Protein AF-A0A1G6M969-F1 (afdb_monomer_lite)

Structure (mmCIF, N/CA/C/O backbone):
data_AF-A0A1G6M969-F1
#
_entry.id   AF-A0A1G6M969-F1
#
loop_
_atom_site.group_PDB
_atom_site.id
_atom_site.type_symbol
_atom_site.label_atom_id
_atom_site.label_alt_id
_atom_site.label_comp_id
_atom_site.label_asym_id
_atom_site.label_entity_id
_atom_site.label_seq_id
_atom_site.pdbx_PDB_ins_code
_atom_site.Cartn_x
_atom_site.Cartn_y
_atom_site.Cartn_z
_atom_site.occupancy
_atom_site.B_iso_or_equiv
_atom_site.auth_seq_id
_atom_site.auth_comp_id
_atom_site.auth_asym_id
_atom_site.auth_atom_id
_atom_site.pdbx_PDB_model_num
ATOM 1 N N . MET A 1 1 ? 20.267 -11.641 -9.252 1.00 53.44 1 MET A N 1
ATOM 2 C CA . MET A 1 1 ? 19.571 -11.101 -8.049 1.00 53.44 1 MET A CA 1
ATOM 3 C C . MET A 1 1 ? 18.659 -9.885 -8.291 1.00 53.44 1 MET A C 1
ATOM 5 O O . MET A 1 1 ? 17.741 -9.677 -7.508 1.00 53.44 1 MET A O 1
ATOM 9 N N . ALA A 1 2 ? 18.842 -9.075 -9.343 1.00 57.81 2 ALA A N 1
ATOM 10 C CA . ALA A 1 2 ? 18.042 -7.854 -9.553 1.00 57.81 2 ALA A CA 1
ATOM 11 C C . ALA A 1 2 ? 16.529 -8.095 -9.781 1.00 57.81 2 ALA A C 1
ATOM 13 O O . ALA A 1 2 ? 15.687 -7.279 -9.404 1.00 57.81 2 ALA A O 1
ATOM 14 N N . ILE A 1 3 ? 16.161 -9.238 -10.369 1.00 60.66 3 ILE A N 1
ATOM 15 C CA . ILE A 1 3 ? 14.759 -9.582 -10.654 1.00 60.66 3 ILE A CA 1
ATOM 16 C C . ILE A 1 3 ? 14.008 -9.952 -9.363 1.00 60.66 3 ILE A C 1
ATOM 18 O O . ILE A 1 3 ? 12.882 -9.498 -9.140 1.00 60.66 3 ILE A O 1
ATOM 22 N N . THR A 1 4 ? 14.643 -10.715 -8.466 1.00 64.56 4 THR A N 1
ATOM 23 C CA . THR A 1 4 ? 14.022 -11.168 -7.211 1.00 64.56 4 THR A CA 1
ATOM 24 C C . THR A 1 4 ? 13.780 -10.004 -6.247 1.00 64.56 4 THR A C 1
ATOM 26 O O . THR A 1 4 ? 12.712 -9.927 -5.632 1.00 64.56 4 THR A O 1
ATOM 29 N N . THR A 1 5 ? 14.693 -9.028 -6.180 1.00 73.12 5 THR A N 1
ATOM 30 C CA . THR A 1 5 ? 14.517 -7.812 -5.366 1.00 73.12 5 THR A CA 1
ATOM 31 C C . THR A 1 5 ? 13.415 -6.897 -5.915 1.00 73.12 5 THR A C 1
ATOM 33 O O . THR A 1 5 ? 12.632 -6.356 -5.129 1.00 73.12 5 THR A O 1
ATOM 36 N N . ARG A 1 6 ? 13.262 -6.781 -7.245 1.00 74.38 6 ARG A N 1
ATOM 37 C CA . ARG A 1 6 ? 12.153 -6.042 -7.887 1.00 74.38 6 ARG A CA 1
ATOM 38 C C . ARG A 1 6 ? 10.789 -6.656 -7.564 1.00 74.38 6 ARG A C 1
ATOM 40 O O . ARG A 1 6 ? 9.865 -5.938 -7.172 1.00 74.38 6 ARG A O 1
ATOM 47 N N . ILE A 1 7 ? 10.656 -7.976 -7.702 1.00 80.88 7 ILE A N 1
ATOM 48 C CA . ILE A 1 7 ? 9.411 -8.696 -7.384 1.00 80.88 7 ILE A CA 1
ATOM 49 C C . ILE A 1 7 ? 9.083 -8.555 -5.892 1.00 80.88 7 ILE A C 1
ATOM 51 O O . ILE A 1 7 ? 7.930 -8.288 -5.538 1.00 80.88 7 ILE A O 1
ATOM 55 N N . ARG A 1 8 ? 10.092 -8.664 -5.017 1.00 81.69 8 ARG A N 1
ATOM 56 C CA . ARG A 1 8 ? 9.940 -8.493 -3.564 1.00 81.69 8 ARG A CA 1
ATOM 57 C C . ARG A 1 8 ? 9.423 -7.097 -3.204 1.00 81.69 8 ARG A C 1
ATOM 59 O O . ARG A 1 8 ? 8.425 -7.003 -2.489 1.00 81.69 8 ARG A O 1
ATOM 66 N N . LYS A 1 9 ? 10.017 -6.034 -3.763 1.00 82.38 9 LYS A N 1
ATOM 67 C CA . LYS A 1 9 ? 9.575 -4.639 -3.563 1.00 82.38 9 LYS A CA 1
ATOM 68 C C . LYS A 1 9 ? 8.129 -4.420 -4.033 1.00 82.38 9 LYS A C 1
ATOM 70 O O . LYS A 1 9 ? 7.324 -3.853 -3.297 1.00 82.38 9 LYS A O 1
ATOM 75 N N . LYS A 1 10 ? 7.747 -4.964 -5.200 1.00 85.19 10 LYS A N 1
ATOM 76 C CA . LYS A 1 10 ? 6.359 -4.904 -5.709 1.00 85.19 10 LYS A CA 1
ATOM 77 C C . LYS A 1 10 ? 5.362 -5.593 -4.769 1.00 85.19 10 LYS A C 1
ATOM 79 O O . LYS A 1 10 ? 4.309 -5.029 -4.472 1.00 85.19 10 LYS A O 1
ATOM 84 N N . LYS A 1 11 ? 5.684 -6.799 -4.281 1.00 87.75 11 LYS A N 1
ATOM 85 C CA . LYS A 1 11 ? 4.833 -7.533 -3.324 1.00 87.75 11 LYS A CA 1
ATOM 86 C C . LYS A 1 11 ? 4.697 -6.778 -1.996 1.00 87.75 11 LYS A C 1
ATOM 88 O O . LYS A 1 11 ? 3.595 -6.717 -1.453 1.00 87.75 11 LYS A O 1
ATOM 93 N N . GLN A 1 12 ? 5.781 -6.183 -1.495 1.00 87.12 12 GLN A N 1
ATOM 94 C CA . GLN A 1 12 ? 5.778 -5.394 -0.259 1.00 87.12 12 GLN A CA 1
ATOM 95 C C . GLN A 1 12 ? 4.880 -4.157 -0.374 1.00 87.12 12 GLN A C 1
ATOM 97 O O . GLN A 1 12 ? 4.027 -3.951 0.489 1.00 87.12 12 GLN A O 1
ATOM 102 N N . TYR A 1 13 ? 5.004 -3.400 -1.468 1.00 88.31 13 TYR A N 1
ATOM 103 C CA . TYR A 1 13 ? 4.155 -2.237 -1.729 1.00 88.31 13 TYR A CA 1
ATOM 104 C C . TYR A 1 13 ? 2.671 -2.628 -1.801 1.00 88.31 13 TYR A C 1
ATOM 106 O O . TYR A 1 13 ? 1.841 -2.056 -1.098 1.00 88.31 13 TYR A O 1
ATOM 114 N N . ARG A 1 14 ? 2.332 -3.687 -2.556 1.00 89.62 14 ARG A N 1
ATOM 115 C CA . ARG A 1 14 ? 0.945 -4.180 -2.659 1.00 89.62 14 ARG A CA 1
ATOM 116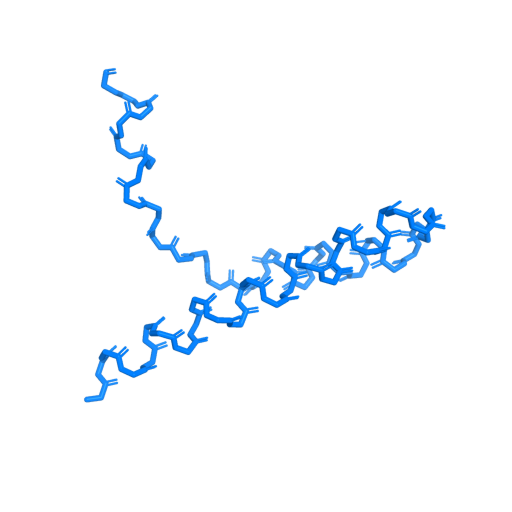 C C . ARG A 1 14 ? 0.363 -4.569 -1.295 1.00 89.62 14 ARG A C 1
ATOM 118 O O . ARG A 1 14 ? -0.779 -4.228 -1.004 1.00 89.62 14 ARG A O 1
ATOM 125 N N . LYS A 1 15 ? 1.141 -5.249 -0.444 1.00 92.62 15 LYS A N 1
ATOM 126 C CA . LYS A 1 15 ? 0.711 -5.596 0.923 1.00 92.62 15 LYS A CA 1
ATOM 127 C C . LYS A 1 15 ? 0.451 -4.350 1.778 1.00 92.62 15 LYS A C 1
ATOM 129 O O . LYS A 1 15 ? -0.529 -4.332 2.518 1.00 92.62 15 LYS A O 1
ATOM 134 N N . ALA A 1 16 ? 1.294 -3.322 1.679 1.00 89.69 16 ALA A N 1
ATOM 135 C CA . ALA A 1 16 ? 1.111 -2.071 2.416 1.00 89.69 16 ALA A CA 1
ATOM 136 C C . ALA A 1 16 ? -0.169 -1.330 1.986 1.00 89.69 16 ALA A C 1
ATOM 138 O O . ALA A 1 16 ? -0.945 -0.916 2.845 1.00 89.69 16 ALA A O 1
ATOM 139 N N . VAL A 1 17 ? -0.447 -1.266 0.677 1.00 91.31 17 VAL A N 1
ATOM 140 C CA . VAL A 1 17 ? -1.687 -0.677 0.135 1.00 91.31 17 VAL A CA 1
ATOM 141 C C . VAL A 1 17 ? -2.930 -1.410 0.644 1.00 91.31 17 VAL A C 1
ATOM 143 O O . VAL A 1 17 ? -3.886 -0.768 1.071 1.00 91.31 17 VAL A O 1
ATOM 146 N N . LEU A 1 18 ? -2.925 -2.748 0.659 1.00 94.00 18 LEU A N 1
ATOM 147 C CA . LEU A 1 18 ? -4.062 -3.525 1.171 1.00 94.00 18 LEU A CA 1
ATOM 148 C C . LEU A 1 18 ? -4.328 -3.251 2.657 1.00 94.00 18 LEU A C 1
ATOM 150 O O . LEU A 1 18 ? -5.483 -3.108 3.053 1.00 94.00 18 LEU A O 1
ATOM 154 N N . LYS A 1 19 ? -3.272 -3.120 3.470 1.00 92.50 19 LYS A N 1
ATOM 155 C CA . LYS A 1 19 ? -3.405 -2.755 4.889 1.00 92.50 19 LYS A CA 1
ATOM 156 C C . LYS A 1 19 ? -3.966 -1.345 5.069 1.00 92.50 19 LYS A C 1
ATOM 158 O O . LYS A 1 19 ? -4.793 -1.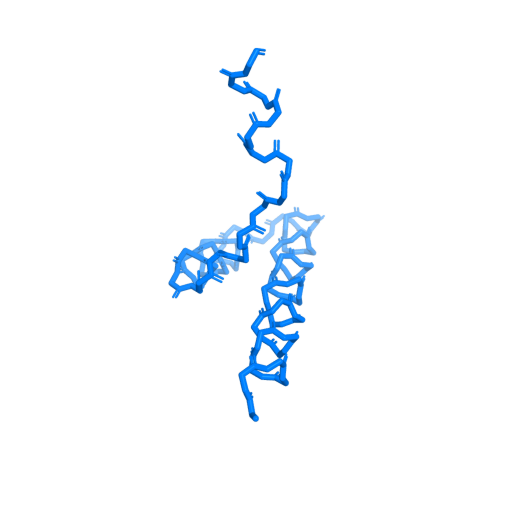145 5.952 1.00 92.50 19 LYS A O 1
ATOM 163 N N . LEU A 1 20 ? -3.541 -0.388 4.242 1.00 92.00 20 LEU A N 1
ATOM 164 C CA . LEU A 1 20 ? -4.089 0.969 4.255 1.00 92.00 20 LEU A CA 1
ATOM 165 C C . LEU A 1 20 ? -5.575 0.964 3.867 1.00 92.00 20 LEU A C 1
ATOM 167 O O . LEU A 1 20 ? -6.389 1.534 4.582 1.00 92.00 20 LEU A O 1
ATOM 171 N N . ARG A 1 21 ? -5.955 0.247 2.803 1.00 93.56 21 ARG A N 1
ATOM 172 C CA . ARG A 1 21 ? -7.358 0.131 2.371 1.00 93.56 21 ARG A CA 1
ATOM 173 C C . ARG A 1 21 ? -8.244 -0.523 3.433 1.00 93.56 21 ARG A C 1
ATOM 175 O O . ARG A 1 21 ? -9.374 -0.092 3.631 1.00 93.56 21 ARG A O 1
ATOM 182 N N . ALA A 1 22 ? -7.730 -1.535 4.130 1.00 94.75 22 ALA A N 1
ATOM 183 C CA . ALA A 1 22 ? -8.430 -2.152 5.254 1.00 94.75 22 ALA A CA 1
ATOM 184 C C . ALA A 1 22 ? -8.616 -1.177 6.431 1.00 94.75 22 ALA A C 1
ATOM 186 O O . ALA A 1 22 ? -9.666 -1.200 7.061 1.00 94.75 22 ALA A O 1
ATOM 187 N N . ALA A 1 23 ? -7.629 -0.312 6.697 1.00 92.00 23 ALA A N 1
ATOM 188 C CA . ALA A 1 23 ? -7.729 0.752 7.700 1.00 92.00 23 ALA A CA 1
ATOM 189 C C . ALA A 1 23 ? -8.841 1.749 7.351 1.00 92.00 23 ALA A C 1
ATOM 191 O O . ALA A 1 23 ? -9.702 2.021 8.178 1.00 92.00 23 ALA A O 1
ATOM 192 N N . ILE A 1 24 ? -8.859 2.203 6.092 1.00 92.31 24 ILE A N 1
ATOM 193 C CA . ILE A 1 24 ? -9.876 3.119 5.558 1.00 92.31 24 ILE A CA 1
ATOM 194 C C . ILE A 1 24 ? -11.269 2.507 5.688 1.00 92.31 24 ILE A C 1
ATOM 196 O O . ILE A 1 24 ? -12.174 3.154 6.196 1.00 92.31 24 ILE A O 1
ATOM 200 N N . LYS A 1 25 ? -11.437 1.235 5.300 1.00 94.12 25 LYS A N 1
ATOM 201 C CA . LYS A 1 25 ? -12.731 0.543 5.406 1.00 94.12 25 LYS A CA 1
ATOM 202 C C . LYS A 1 25 ? -13.238 0.445 6.854 1.00 94.12 25 LYS A C 1
ATOM 204 O O . LYS A 1 25 ? -14.441 0.374 7.056 1.00 94.12 25 LYS A O 1
ATOM 209 N N . ARG A 1 26 ? -12.338 0.404 7.840 1.00 91.88 26 ARG A N 1
ATOM 210 C CA . ARG A 1 26 ? -12.687 0.345 9.268 1.00 91.88 26 ARG A CA 1
ATOM 211 C C . ARG A 1 26 ? -12.906 1.720 9.905 1.00 91.88 26 ARG A C 1
ATOM 213 O O . ARG A 1 26 ? -13.389 1.750 11.025 1.00 91.88 26 ARG A O 1
ATOM 220 N N . GLY A 1 27 ? -12.548 2.817 9.231 1.00 90.69 27 GLY A N 1
ATOM 221 C CA . GLY A 1 27 ? -12.624 4.168 9.801 1.00 90.69 27 GLY A CA 1
ATOM 222 C C . GLY A 1 27 ? -11.568 4.461 10.874 1.00 90.69 27 GLY A C 1
ATOM 223 O O . GLY A 1 27 ? -11.748 5.360 11.680 1.00 90.69 27 GLY A O 1
ATOM 224 N N . ASP A 1 28 ? -10.470 3.702 10.909 1.00 92.62 28 ASP A N 1
ATOM 225 C CA . ASP A 1 28 ? -9.409 3.848 11.916 1.00 92.62 28 ASP A CA 1
ATOM 226 C C . ASP A 1 28 ? -8.397 4.927 11.484 1.00 92.62 28 ASP A C 1
ATOM 228 O O . ASP A 1 28 ? -7.428 4.648 10.768 1.00 92.62 28 ASP A O 1
ATOM 232 N N . GLU A 1 29 ? -8.658 6.177 11.872 1.00 91.12 29 GLU A N 1
ATOM 233 C CA . GLU A 1 29 ? -7.905 7.363 11.441 1.00 91.12 29 GLU A CA 1
ATOM 234 C C . GLU A 1 29 ? -6.429 7.347 11.854 1.00 91.12 29 GLU A C 1
ATOM 236 O O . GLU A 1 29 ? -5.548 7.704 11.059 1.00 91.12 29 GLU A O 1
ATOM 241 N N . GLU A 1 30 ? -6.123 6.882 13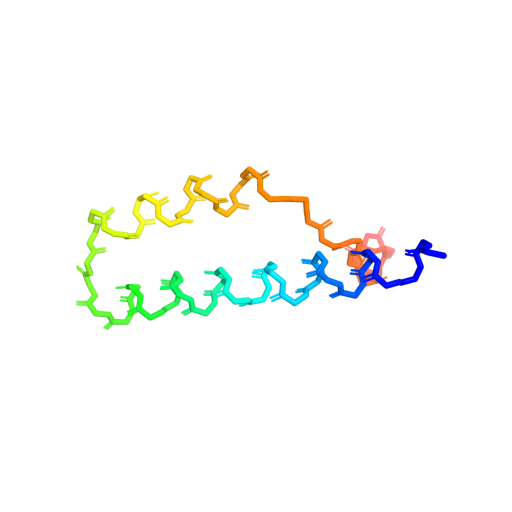.066 1.00 89.56 30 GLU A N 1
ATOM 242 C CA . GLU A 1 30 ? -4.742 6.757 13.536 1.00 89.56 30 GLU A CA 1
ATOM 243 C C . GLU A 1 30 ? -3.974 5.744 12.697 1.00 89.56 30 GLU A C 1
ATOM 245 O O . GLU A 1 30 ? -2.867 6.011 12.206 1.00 89.56 30 GLU A O 1
ATOM 250 N N . ALA A 1 31 ? -4.583 4.586 12.447 1.00 89.44 31 ALA A N 1
ATOM 251 C CA . ALA A 1 31 ? -3.917 3.567 11.672 1.00 89.44 31 ALA A CA 1
ATOM 252 C C . ALA A 1 31 ? -3.839 3.919 10.180 1.00 89.44 31 ALA A C 1
ATOM 254 O O . ALA A 1 31 ? -2.901 3.471 9.511 1.00 89.44 31 ALA A O 1
ATOM 255 N N . ILE A 1 32 ? -4.758 4.731 9.646 1.00 91.12 32 ILE A N 1
ATOM 256 C CA . ILE A 1 32 ? -4.640 5.327 8.306 1.00 91.12 32 ILE A CA 1
ATOM 257 C C . ILE A 1 32 ? -3.404 6.228 8.245 1.00 91.12 32 ILE A C 1
ATOM 259 O O . ILE A 1 32 ? -2.580 6.041 7.345 1.00 91.12 32 ILE A O 1
ATOM 263 N N . ARG A 1 33 ? -3.229 7.142 9.209 1.00 93.19 33 ARG A N 1
ATOM 264 C CA . ARG A 1 33 ? -2.090 8.077 9.272 1.00 93.19 33 ARG A CA 1
ATOM 265 C C . ARG A 1 33 ? -0.755 7.333 9.280 1.00 93.19 33 ARG A C 1
ATOM 267 O O . ARG A 1 33 ? 0.057 7.497 8.368 1.00 93.19 33 ARG A O 1
ATOM 274 N N . ILE A 1 34 ? -0.599 6.395 10.217 1.00 91.56 34 ILE A N 1
ATOM 275 C CA . ILE A 1 34 ? 0.619 5.584 10.371 1.00 91.56 34 ILE A CA 1
ATOM 276 C C . ILE A 1 34 ? 0.901 4.755 9.108 1.00 91.56 34 ILE A C 1
ATOM 278 O O . ILE A 1 34 ? 2.046 4.633 8.661 1.00 91.56 34 ILE A O 1
ATOM 282 N N . ARG A 1 35 ? -0.129 4.137 8.512 1.00 90.88 35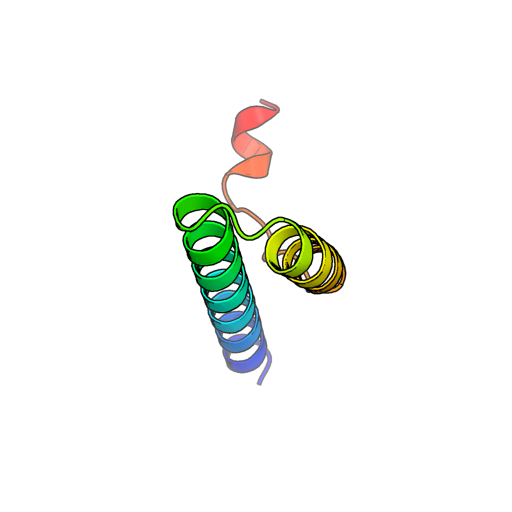 ARG A N 1
ATOM 283 C CA . ARG A 1 35 ? 0.042 3.300 7.309 1.00 90.88 35 ARG A CA 1
ATOM 284 C C . ARG A 1 35 ? 0.351 4.139 6.071 1.00 90.88 35 ARG A C 1
ATOM 286 O O . ARG A 1 35 ? 1.097 3.663 5.216 1.00 90.88 35 ARG A O 1
ATOM 293 N N . ARG A 1 36 ? -0.168 5.366 5.982 1.00 90.19 36 ARG A N 1
ATOM 294 C CA . ARG A 1 36 ? 0.103 6.307 4.887 1.00 90.19 36 ARG A CA 1
ATOM 295 C C . ARG A 1 36 ? 1.549 6.798 4.919 1.00 90.19 36 ARG A C 1
ATOM 297 O O . ARG A 1 36 ? 2.218 6.722 3.891 1.00 90.19 36 ARG A O 1
ATOM 304 N N . GLU A 1 37 ? 2.065 7.171 6.089 1.00 90.38 37 GLU A N 1
ATOM 305 C CA . GLU A 1 37 ? 3.485 7.521 6.262 1.00 90.38 37 GLU A CA 1
ATOM 306 C C . GLU A 1 37 ? 4.412 6.358 5.894 1.00 90.38 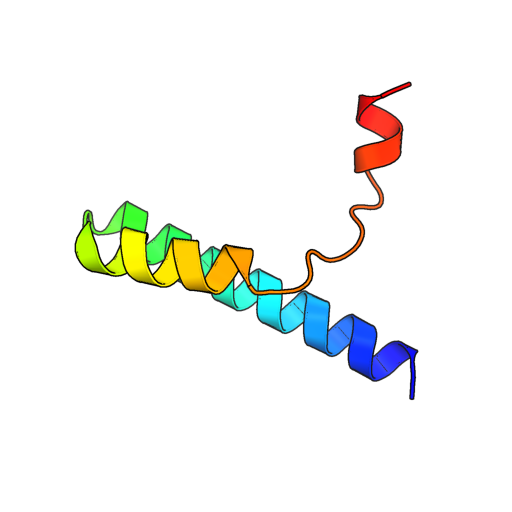37 GLU A C 1
ATOM 308 O O . GLU A 1 37 ? 5.385 6.519 5.154 1.00 90.38 37 GLU A O 1
ATOM 313 N N . LYS A 1 38 ? 4.083 5.144 6.355 1.00 87.00 38 LYS A N 1
ATOM 314 C CA . LYS A 1 38 ? 4.841 3.935 5.998 1.00 87.00 38 LYS A CA 1
ATOM 315 C C . LYS A 1 38 ? 4.802 3.652 4.495 1.00 87.00 38 LYS A C 1
ATOM 317 O O . LYS A 1 38 ?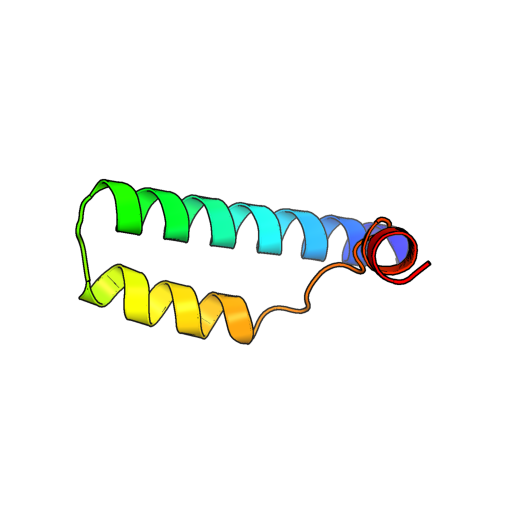 5.794 3.171 3.955 1.00 87.00 38 LYS A O 1
ATOM 322 N N . LEU A 1 39 ? 3.685 3.932 3.821 1.00 87.38 39 LEU A N 1
ATOM 323 C CA . LEU A 1 39 ? 3.546 3.723 2.380 1.00 87.38 39 LEU A CA 1
ATOM 324 C C . LEU A 1 39 ? 4.397 4.710 1.567 1.00 87.38 39 LEU A C 1
ATOM 326 O O . LEU A 1 39 ? 4.982 4.292 0.572 1.00 87.38 39 LEU A O 1
ATOM 330 N N . GLN A 1 40 ? 4.510 5.971 1.998 1.00 84.25 40 GLN A N 1
ATOM 331 C CA . GLN A 1 40 ? 5.348 6.980 1.331 1.00 84.25 40 GLN A CA 1
ATOM 332 C C . GLN A 1 40 ? 6.844 6.646 1.388 1.00 84.25 40 GLN A C 1
ATOM 334 O O . GLN A 1 40 ? 7.567 6.896 0.430 1.00 84.25 40 GLN A O 1
ATOM 339 N N . LYS A 1 41 ? 7.306 6.024 2.480 1.00 85.06 41 LYS A N 1
ATOM 340 C CA . LYS A 1 41 ? 8.707 5.592 2.638 1.00 85.06 41 LYS A CA 1
ATOM 341 C C . LYS A 1 41 ? 9.077 4.385 1.766 1.00 85.06 41 LYS A C 1
ATOM 343 O O . LYS A 1 41 ? 10.257 4.062 1.636 1.00 85.06 41 LYS A O 1
ATOM 348 N N . LEU A 1 42 ? 8.098 3.674 1.196 1.00 81.81 42 LEU A N 1
ATOM 349 C CA . LEU A 1 42 ? 8.366 2.514 0.349 1.00 81.81 42 LEU A CA 1
ATOM 350 C C . LEU A 1 42 ? 8.665 2.941 -1.093 1.00 81.81 42 LEU A C 1
ATOM 352 O O . LEU A 1 42 ? 7.956 3.779 -1.647 1.00 81.81 42 LEU A O 1
ATOM 356 N N . PRO A 1 43 ? 9.648 2.304 -1.757 1.00 75.50 43 PRO A N 1
ATOM 357 C CA . PRO A 1 43 ? 9.931 2.587 -3.155 1.00 75.50 43 PRO A CA 1
ATOM 358 C C . PRO A 1 43 ? 8.719 2.203 -4.009 1.00 75.50 43 PRO A C 1
ATOM 360 O O . PRO A 1 43 ? 8.352 1.024 -4.090 1.00 75.50 43 PRO A O 1
ATOM 363 N N . VAL A 1 44 ? 8.108 3.200 -4.651 1.00 75.88 44 VAL A N 1
ATOM 364 C CA . VAL A 1 44 ? 6.980 2.993 -5.561 1.00 75.88 44 VAL A CA 1
ATOM 365 C C . VAL A 1 44 ? 7.479 2.164 -6.747 1.00 75.88 44 VAL A C 1
ATOM 367 O O . VAL A 1 44 ? 8.423 2.569 -7.434 1.00 75.88 44 VAL A O 1
ATOM 370 N N . PRO A 1 45 ? 6.902 0.977 -7.008 1.00 72.00 45 PRO A N 1
ATOM 371 C CA . PRO A 1 45 ? 7.266 0.207 -8.186 1.00 72.00 45 PRO A CA 1
ATOM 372 C C . PRO A 1 45 ? 6.979 1.061 -9.423 1.00 72.00 45 PRO A C 1
ATOM 374 O O . PRO A 1 45 ? 5.853 1.532 -9.556 1.00 72.00 45 PRO A O 1
ATOM 377 N N . ARG A 1 46 ? 7.967 1.244 -10.318 1.00 69.38 46 ARG A N 1
ATOM 378 C CA . ARG A 1 46 ? 7.786 1.947 -11.604 1.00 69.38 46 ARG A CA 1
ATOM 379 C C . ARG A 1 46 ? 6.469 1.500 -12.243 1.00 69.38 46 ARG A C 1
ATOM 381 O O . ARG A 1 46 ? 6.341 0.336 -12.639 1.00 69.38 46 ARG A O 1
ATOM 388 N N . GLN A 1 47 ? 5.492 2.401 -12.281 1.00 62.06 47 GLN A N 1
ATOM 389 C CA . GLN A 1 47 ? 4.217 2.150 -12.930 1.00 62.06 47 GLN A CA 1
ATOM 390 C C . GLN A 1 47 ? 4.487 2.138 -14.431 1.00 62.06 47 GLN A C 1
ATOM 392 O O . GLN A 1 47 ? 4.961 3.126 -14.980 1.00 62.06 47 GLN A O 1
ATOM 397 N N . ARG A 1 48 ? 4.236 1.002 -15.089 1.00 56.00 48 ARG A N 1
ATOM 398 C CA . ARG A 1 48 ? 4.388 0.888 -16.548 1.00 56.00 48 ARG A CA 1
ATOM 399 C C . ARG A 1 48 ? 3.451 1.875 -17.271 1.00 56.00 48 ARG A C 1
ATOM 401 O O . ARG A 1 48 ? 3.840 2.416 -18.290 1.00 56.00 48 ARG A O 1
ATOM 408 N N . TYR A 1 49 ? 2.307 2.172 -16.649 1.00 49.84 49 TYR A N 1
ATOM 409 C CA . TYR A 1 49 ? 1.224 3.016 -17.162 1.00 49.84 49 TYR A CA 1
ATOM 410 C C . TYR A 1 49 ? 1.347 4.515 -16.840 1.00 49.84 49 TYR A C 1
ATOM 412 O O . TYR A 1 49 ? 0.614 5.311 -17.406 1.00 49.84 49 TYR A O 1
ATOM 420 N N . ALA A 1 50 ? 2.275 4.943 -15.971 1.00 50.53 50 ALA A N 1
ATOM 421 C CA . ALA A 1 50 ? 2.444 6.379 -15.701 1.00 50.53 50 ALA A CA 1
ATOM 422 C C . ALA A 1 50 ? 2.994 7.149 -16.917 1.00 50.53 50 ALA A C 1
ATOM 424 O O . ALA A 1 50 ? 2.846 8.360 -16.982 1.00 50.53 50 ALA A O 1
ATOM 425 N N . ARG A 1 51 ? 3.605 6.448 -17.886 1.00 52.16 51 ARG A N 1
ATOM 426 C CA . ARG A 1 51 ? 4.019 7.035 -19.169 1.00 52.16 51 ARG A CA 1
ATOM 427 C C . ARG A 1 51 ? 2.867 7.215 -20.158 1.00 52.16 51 ARG A C 1
ATOM 429 O O . ARG A 1 51 ? 2.990 8.050 -21.036 1.00 52.16 51 ARG A O 1
ATOM 436 N N . GLU A 1 52 ? 1.786 6.450 -20.026 1.00 47.50 52 GLU A N 1
ATOM 437 C CA . GLU A 1 52 ? 0.640 6.520 -20.945 1.00 47.50 52 GLU A CA 1
ATOM 438 C C . GLU A 1 52 ? -0.363 7.606 -20.534 1.00 47.50 52 GLU A C 1
ATOM 440 O O . GLU A 1 52 ? -1.097 8.097 -21.372 1.00 47.50 52 GLU A O 1
ATOM 445 N N . ALA A 1 53 ? -0.367 8.034 -19.267 1.00 48.19 53 ALA A N 1
ATOM 446 C CA . ALA A 1 53 ? -1.232 9.120 -18.791 1.00 48.19 53 ALA A CA 1
ATOM 447 C C . ALA A 1 53 ? -0.668 10.535 -19.052 1.00 48.19 53 ALA A C 1
ATOM 449 O O . ALA A 1 53 ? -1.266 11.520 -18.627 1.00 48.19 53 ALA A O 1
ATOM 450 N N . GLN A 1 54 ? 0.505 10.632 -19.683 1.00 48.38 54 GLN A N 1
ATOM 451 C CA . GLN A 1 54 ? 1.200 11.888 -19.994 1.00 48.38 54 GLN A CA 1
ATOM 452 C C . GLN A 1 54 ? 1.457 12.056 -21.503 1.00 48.38 54 GLN A C 1
ATOM 454 O O . GLN A 1 54 ? 2.181 12.974 -21.885 1.00 48.38 54 GLN A O 1
ATOM 459 N N . ALA A 1 55 ? 0.908 11.150 -22.322 1.00 41.59 55 ALA A N 1
ATOM 460 C CA . ALA A 1 55 ? 0.967 11.165 -23.780 1.00 41.59 55 ALA A CA 1
ATOM 461 C C . ALA A 1 55 ? -0.381 11.603 -24.360 1.00 41.59 55 ALA A C 1
ATOM 463 O O . ALA A 1 55 ? -1.415 11.227 -23.762 1.00 41.59 55 ALA A O 1
#

pLDDT: mean 79.14, std 15.82, range [41.59, 94.75]

Foldseek 3Di:
DVVVVLVVLVVVLVVLVVQLVVCVVVVPPVSNVVSVVVNVPRDDRPDPCVVVVVD

Radius of gyration: 13.6 Å; chains: 1; bounding box: 32×23×37 Å

Sequence (55 aa):
MAITTRIRKKKQYRKAVLKLRAAIKRGDEEAIRIRREKLQKLPVPRQRYAREAQA

Secondary structure (DSSP, 8-state):
-HHHHHHHHHHHHHHHHHHHHHHHHHT-HHHHHHHHHHHHTSPPP--GGGGTTT-